Protein AF-A0A3N2KNP1-F1 (afdb_monomer_lite)

Structure (mmCIF, N/CA/C/O backbone):
data_AF-A0A3N2KNP1-F1
#
_entry.id   AF-A0A3N2KNP1-F1
#
loop_
_atom_site.group_PDB
_atom_site.id
_atom_site.type_symbol
_atom_site.label_atom_id
_atom_site.label_alt_id
_atom_site.label_comp_id
_atom_site.label_asym_id
_atom_site.label_entity_id
_atom_site.label_seq_id
_atom_site.pdbx_PDB_ins_code
_atom_site.Cartn_x
_atom_site.Cartn_y
_atom_site.Cartn_z
_atom_site.occupancy
_atom_site.B_iso_or_equiv
_atom_site.auth_seq_id
_atom_site.auth_comp_id
_atom_site.auth_asym_id
_atom_site.auth_atom_id
_atom_site.pdbx_PDB_model_num
ATOM 1 N N . MET A 1 1 ? 12.545 -11.943 14.199 1.00 46.75 1 MET A N 1
ATOM 2 C CA . MET A 1 1 ? 12.130 -10.656 13.603 1.00 46.75 1 MET A CA 1
ATOM 3 C C . MET A 1 1 ? 10.998 -10.947 12.636 1.00 46.75 1 MET A C 1
ATOM 5 O O . MET A 1 1 ? 11.211 -11.742 11.730 1.00 46.75 1 MET A O 1
ATOM 9 N N . SER A 1 2 ? 9.801 -10.406 12.864 1.00 54.44 2 SER A N 1
ATOM 10 C CA . SER A 1 2 ? 8.685 -10.563 11.922 1.00 54.44 2 SER A CA 1
ATOM 11 C C . SER A 1 2 ? 9.034 -9.850 10.617 1.00 54.44 2 SER A C 1
ATOM 13 O O . SER A 1 2 ? 9.501 -8.712 10.657 1.00 54.44 2 SER A O 1
ATOM 15 N N . ARG A 1 3 ? 8.873 -10.528 9.475 1.00 63.00 3 ARG A N 1
ATOM 16 C CA . ARG A 1 3 ? 9.088 -9.915 8.156 1.00 63.00 3 ARG A CA 1
ATOM 17 C C . ARG A 1 3 ? 8.162 -8.697 8.009 1.00 63.00 3 ARG A C 1
ATOM 19 O O . ARG A 1 3 ? 7.024 -8.765 8.480 1.00 63.00 3 ARG A O 1
ATOM 26 N N . PRO A 1 4 ? 8.626 -7.588 7.410 1.00 69.25 4 PRO A N 1
ATOM 27 C CA . PRO A 1 4 ? 7.756 -6.453 7.141 1.00 69.25 4 PRO A CA 1
ATOM 28 C C . PRO A 1 4 ? 6.648 -6.897 6.181 1.00 69.25 4 PRO A C 1
ATOM 30 O O . PRO A 1 4 ? 6.938 -7.429 5.113 1.00 69.25 4 PRO A O 1
ATOM 33 N N . ARG A 1 5 ? 5.391 -6.711 6.594 1.00 86.50 5 ARG A N 1
ATOM 34 C CA . ARG A 1 5 ? 4.223 -6.939 5.737 1.00 86.50 5 ARG A CA 1
ATOM 35 C C . ARG A 1 5 ? 4.097 -5.776 4.762 1.00 86.50 5 ARG A C 1
ATOM 37 O O . ARG A 1 5 ? 4.137 -4.619 5.199 1.00 86.50 5 ARG A O 1
ATOM 44 N N . LEU A 1 6 ? 3.997 -6.097 3.480 1.00 93.50 6 LEU A N 1
ATOM 45 C CA . LEU A 1 6 ? 3.860 -5.149 2.382 1.00 93.50 6 LEU A CA 1
ATOM 46 C C . LEU A 1 6 ? 2.447 -5.250 1.832 1.00 93.50 6 LEU A C 1
ATOM 48 O O . LEU A 1 6 ? 1.860 -6.327 1.833 1.00 93.50 6 LEU A O 1
ATOM 52 N N . PHE A 1 7 ? 1.911 -4.128 1.383 1.00 94.50 7 PHE A N 1
ATOM 53 C CA . PHE A 1 7 ? 0.554 -4.046 0.881 1.00 94.50 7 PHE A CA 1
ATOM 54 C C . PHE A 1 7 ? 0.531 -3.241 -0.408 1.00 94.50 7 PHE A C 1
ATOM 56 O O . PHE A 1 7 ? 1.088 -2.144 -0.469 1.00 94.50 7 PHE A O 1
ATOM 63 N N . SER A 1 8 ? -0.142 -3.777 -1.419 1.00 95.38 8 SER A N 1
ATOM 64 C CA . SER A 1 8 ? -0.558 -3.022 -2.592 1.00 95.38 8 SER A CA 1
ATOM 65 C C . SER A 1 8 ? -1.900 -2.381 -2.287 1.00 95.38 8 SER A C 1
ATOM 67 O O . SER A 1 8 ? -2.896 -3.083 -2.106 1.00 95.38 8 SER A O 1
ATOM 69 N N . VAL A 1 9 ? -1.931 -1.058 -2.186 1.00 94.81 9 VAL A N 1
ATOM 70 C CA . VAL A 1 9 ? -3.080 -0.308 -1.672 1.00 94.81 9 VAL A CA 1
ATOM 71 C C . VAL A 1 9 ? -3.658 0.581 -2.774 1.00 94.81 9 VAL A C 1
ATOM 73 O O . VAL A 1 9 ? -2.888 1.291 -3.417 1.00 94.81 9 VAL A O 1
ATOM 76 N N . PRO A 1 10 ? -4.984 0.591 -3.004 1.00 94.44 10 PRO A N 1
ATOM 77 C CA . PRO A 1 10 ? -5.614 1.534 -3.924 1.00 94.44 10 PRO A CA 1
ATOM 78 C C . PRO A 1 10 ? -5.241 2.989 -3.616 1.00 94.44 10 PRO A C 1
ATOM 80 O O . PRO A 1 10 ? -5.217 3.401 -2.452 1.00 94.44 10 PRO A O 1
ATOM 83 N N . GLU A 1 11 ? -5.008 3.794 -4.654 1.00 92.31 11 GLU A N 1
ATOM 84 C CA . GLU A 1 11 ? -4.600 5.197 -4.502 1.00 92.31 11 GLU A CA 1
ATOM 85 C C . GLU A 1 11 ? -5.591 6.030 -3.671 1.00 92.31 11 GLU A C 1
ATOM 87 O O . GLU A 1 11 ? -5.172 6.927 -2.943 1.00 92.31 11 GLU A O 1
ATOM 92 N N . ALA A 1 12 ? -6.887 5.701 -3.698 1.00 91.44 12 ALA A N 1
ATOM 93 C CA . ALA A 1 12 ? -7.897 6.353 -2.862 1.00 91.44 12 ALA A CA 1
ATOM 94 C C . ALA A 1 12 ? -7.570 6.252 -1.358 1.00 91.44 12 ALA A C 1
ATOM 96 O O . ALA A 1 12 ? -7.530 7.268 -0.667 1.00 91.44 12 ALA A O 1
ATOM 97 N N . ILE A 1 13 ? -7.236 5.051 -0.873 1.00 91.50 13 ILE A N 1
ATOM 98 C CA . ILE A 1 13 ? -6.864 4.816 0.532 1.00 91.50 13 ILE A CA 1
ATOM 99 C C . ILE A 1 13 ? -5.534 5.508 0.848 1.00 91.50 13 ILE A C 1
ATOM 101 O O . ILE A 1 13 ? -5.386 6.158 1.884 1.00 91.50 13 ILE A O 1
ATOM 105 N N . ALA A 1 14 ? -4.557 5.409 -0.058 1.00 90.56 14 ALA A N 1
ATOM 106 C CA . ALA A 1 14 ? -3.274 6.087 0.109 1.00 90.56 14 ALA A CA 1
ATOM 107 C C . ALA A 1 14 ? -3.438 7.618 0.179 1.00 90.56 14 ALA A C 1
ATOM 109 O O . ALA A 1 14 ? -2.728 8.276 0.939 1.00 90.56 14 ALA A O 1
ATOM 110 N N . THR A 1 15 ? -4.393 8.182 -0.566 1.00 90.62 15 THR A N 1
ATOM 111 C CA . THR A 1 15 ? -4.716 9.616 -0.575 1.00 90.62 15 THR A CA 1
ATOM 112 C C . THR A 1 15 ? -5.370 10.049 0.732 1.00 90.62 15 THR A C 1
ATOM 114 O O . THR A 1 15 ? -4.966 11.064 1.296 1.00 90.62 15 THR A O 1
ATOM 117 N N . G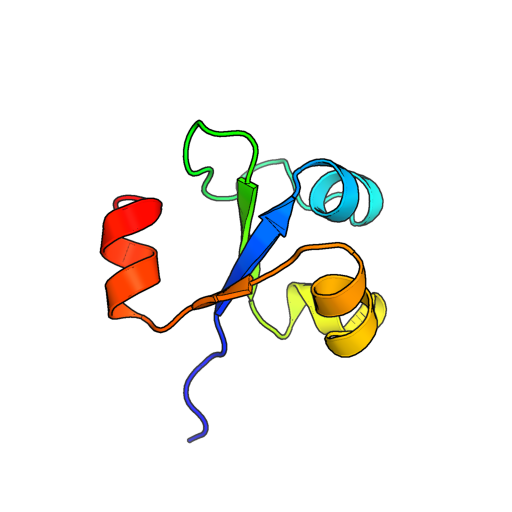LU A 1 16 ? -6.315 9.270 1.270 1.00 90.25 16 GLU A N 1
ATOM 118 C CA . GLU A 1 16 ? -6.915 9.531 2.590 1.00 90.25 16 GLU A CA 1
ATOM 119 C C . GLU A 1 16 ? -5.869 9.570 3.708 1.00 90.25 16 GLU A C 1
ATOM 121 O O . GLU A 1 16 ? -5.966 10.369 4.641 1.00 90.25 16 GLU A O 1
ATOM 126 N N . LEU A 1 17 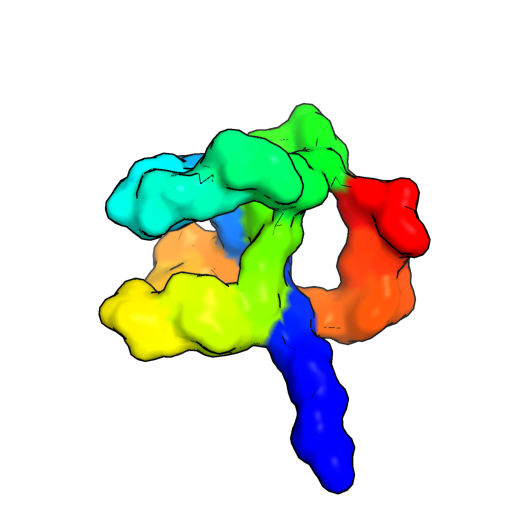? -4.841 8.727 3.594 1.00 87.75 17 LEU A N 1
ATOM 127 C CA . LEU A 1 17 ? -3.724 8.676 4.532 1.00 87.75 17 LEU A CA 1
ATOM 128 C C . LEU A 1 17 ? -2.652 9.735 4.270 1.00 87.75 17 LEU A C 1
ATOM 130 O O . LEU A 1 17 ? -1.714 9.853 5.059 1.00 87.75 17 LEU A O 1
ATOM 134 N N . ASN A 1 18 ? -2.785 10.512 3.194 1.00 88.94 18 ASN A N 1
ATOM 135 C CA . ASN A 1 18 ? -1.779 11.459 2.729 1.00 88.94 18 ASN A CA 1
ATOM 136 C C . ASN A 1 18 ? -0.404 10.789 2.505 1.00 88.94 18 ASN A C 1
ATOM 138 O O . ASN A 1 18 ? 0.646 11.341 2.832 1.00 88.94 18 ASN A O 1
ATOM 142 N N . LEU A 1 19 ? -0.427 9.558 1.984 1.00 85.81 19 LEU A N 1
ATOM 143 C CA . LEU A 1 19 ? 0.727 8.695 1.718 1.00 85.81 19 LEU A CA 1
ATOM 144 C C . LEU A 1 19 ? 0.916 8.439 0.215 1.00 85.81 19 LEU A C 1
ATOM 146 O O . LEU A 1 19 ? 1.330 7.356 -0.185 1.00 85.81 19 LEU A O 1
ATOM 150 N N . THR A 1 20 ? 0.596 9.411 -0.632 1.00 81.19 20 THR A N 1
ATOM 151 C CA . THR A 1 20 ? 0.776 9.311 -2.091 1.00 81.19 20 THR A CA 1
ATOM 152 C C . THR A 1 20 ? 2.078 9.949 -2.559 1.00 81.19 20 THR A C 1
ATOM 154 O O . THR A 1 20 ? 2.765 9.404 -3.428 1.00 81.19 20 THR A O 1
ATOM 157 N N . GLU A 1 21 ? 2.459 11.076 -1.959 1.00 76.19 21 GLU A N 1
ATOM 158 C CA . GLU A 1 21 ? 3.709 11.760 -2.273 1.00 76.19 21 GLU A CA 1
ATOM 159 C C . GLU A 1 21 ? 4.904 10.921 -1.788 1.00 76.19 21 GLU A C 1
ATOM 161 O O . GLU A 1 21 ? 4.966 10.499 -0.633 1.00 76.19 21 GLU A O 1
ATOM 166 N N . LEU A 1 22 ? 5.870 10.679 -2.684 1.00 75.75 22 LEU A N 1
ATOM 167 C CA . LEU A 1 22 ? 7.126 9.952 -2.421 1.00 75.75 22 LEU A CA 1
ATOM 168 C C . LEU A 1 22 ? 6.999 8.436 -2.174 1.00 75.75 22 LEU A C 1
ATOM 170 O O . LEU A 1 22 ? 7.980 7.805 -1.773 1.00 75.75 22 LEU A O 1
ATOM 1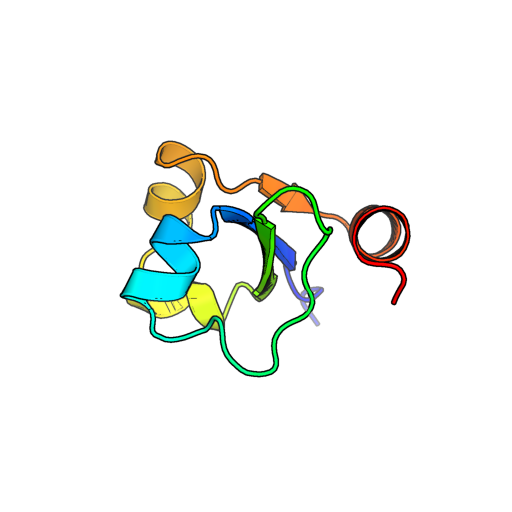74 N N . ARG A 1 23 ? 5.832 7.831 -2.419 1.00 86.56 23 ARG A N 1
ATOM 175 C CA . ARG A 1 23 ? 5.673 6.367 -2.406 1.00 86.56 23 ARG A CA 1
ATOM 176 C C . ARG A 1 23 ? 5.875 5.751 -3.782 1.00 86.56 23 ARG A C 1
ATOM 178 O O . ARG A 1 23 ? 5.821 6.440 -4.796 1.00 86.56 23 ARG A O 1
ATOM 185 N N . THR A 1 24 ? 6.137 4.447 -3.797 1.00 89.94 24 THR A N 1
ATOM 186 C CA . THR A 1 24 ? 6.251 3.682 -5.038 1.00 89.94 24 THR A CA 1
ATOM 187 C C . THR A 1 24 ? 4.863 3.319 -5.547 1.00 89.94 24 THR A C 1
ATOM 189 O O . THR A 1 24 ? 4.035 2.812 -4.789 1.00 89.94 24 THR A O 1
ATOM 192 N N . HIS A 1 25 ? 4.638 3.567 -6.834 1.00 91.50 25 HIS A N 1
ATOM 193 C CA . HIS A 1 25 ? 3.393 3.287 -7.546 1.00 91.50 25 HIS A CA 1
ATOM 194 C C . HIS A 1 25 ? 3.622 2.175 -8.567 1.00 91.50 25 HIS A C 1
ATOM 196 O O . HIS A 1 25 ? 4.705 2.096 -9.145 1.00 91.50 25 HIS A O 1
ATOM 202 N N . ASP A 1 26 ? 2.610 1.347 -8.810 1.00 88.06 26 ASP A N 1
ATOM 203 C CA . ASP A 1 26 ? 2.653 0.280 -9.825 1.00 88.06 26 ASP A CA 1
ATOM 204 C C . ASP A 1 26 ? 2.269 0.768 -11.237 1.00 88.06 26 ASP A C 1
ATOM 206 O O . ASP A 1 26 ? 2.300 0.011 -12.203 1.00 88.06 26 ASP A O 1
ATOM 210 N N . GLY A 1 27 ? 1.879 2.042 -11.370 1.00 83.38 27 GLY A N 1
ATOM 211 C CA . GLY A 1 27 ? 1.382 2.623 -12.621 1.00 83.38 27 GLY A CA 1
ATOM 212 C C . GLY A 1 27 ? -0.054 2.217 -12.989 1.00 83.38 27 GLY A C 1
ATOM 213 O O . GLY A 1 27 ? -0.589 2.734 -13.968 1.00 83.38 27 GLY A O 1
ATOM 214 N N . ALA A 1 28 ? -0.696 1.355 -12.196 1.00 87.19 28 ALA A N 1
ATOM 215 C CA . ALA A 1 28 ? -2.087 0.920 -12.334 1.00 87.19 28 ALA A CA 1
ATOM 216 C C . ALA A 1 28 ? -3.020 1.559 -11.284 1.00 87.19 28 ALA A C 1
ATOM 218 O O . ALA A 1 28 ? -4.178 1.160 -11.152 1.00 87.19 28 ALA A O 1
ATOM 219 N N . GLY A 1 29 ? -2.533 2.570 -10.555 1.00 88.81 29 GLY A N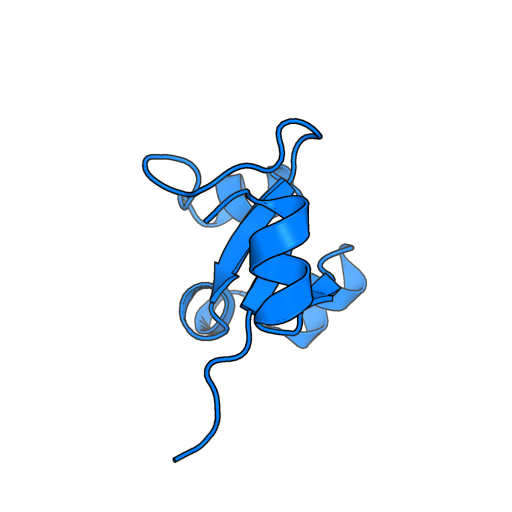 1
ATOM 220 C CA . GLY A 1 29 ? -3.295 3.281 -9.525 1.00 88.81 29 GLY A CA 1
ATOM 221 C C . GLY A 1 29 ? -3.225 2.622 -8.147 1.00 88.81 29 GLY A C 1
ATOM 222 O O . GLY A 1 29 ? -4.142 2.787 -7.336 1.00 88.81 29 GLY A O 1
ATOM 223 N N . ARG A 1 30 ? -2.163 1.856 -7.868 1.00 93.88 30 ARG A N 1
ATOM 224 C CA . ARG A 1 30 ? -1.897 1.297 -6.541 1.00 93.88 30 ARG A CA 1
ATOM 225 C C . ARG A 1 30 ? -0.553 1.774 -6.009 1.00 93.88 30 ARG A C 1
ATOM 227 O O . ARG A 1 30 ? 0.391 2.049 -6.750 1.00 93.88 30 ARG A O 1
ATOM 234 N N . VAL A 1 31 ? -0.480 1.852 -4.688 1.00 94.50 31 VAL A N 1
ATOM 235 C CA . VAL A 1 31 ? 0.642 2.386 -3.923 1.00 94.50 31 VAL A CA 1
ATOM 236 C C . VAL A 1 31 ? 1.166 1.307 -2.990 1.00 94.50 31 VAL A C 1
ATOM 238 O O . VAL A 1 31 ? 0.394 0.644 -2.293 1.00 94.50 31 VAL A O 1
ATOM 241 N N . LEU A 1 32 ? 2.486 1.145 -2.945 1.00 94.44 32 LEU A N 1
ATOM 242 C CA . LEU A 1 32 ? 3.127 0.219 -2.022 1.00 94.44 32 LEU A CA 1
ATOM 243 C C . LEU A 1 32 ? 3.219 0.842 -0.626 1.00 94.44 32 LEU A C 1
ATOM 245 O O . LEU A 1 32 ? 3.969 1.798 -0.399 1.00 94.44 32 LEU A O 1
ATOM 249 N N . LEU A 1 33 ? 2.500 0.257 0.329 1.00 93.19 33 LEU A N 1
ATOM 250 C CA . LEU A 1 33 ? 2.521 0.650 1.735 1.00 93.19 33 LEU A CA 1
ATOM 251 C C . LEU A 1 33 ? 2.997 -0.499 2.626 1.00 93.19 33 LEU A C 1
ATOM 253 O O . LEU A 1 33 ? 2.862 -1.679 2.312 1.00 93.19 33 LEU A O 1
ATOM 257 N N . SER A 1 34 ? 3.570 -0.153 3.773 1.00 91.94 34 SER A N 1
ATOM 258 C CA . SER A 1 34 ? 3.926 -1.123 4.805 1.00 91.94 34 SER A CA 1
ATOM 259 C C . SER A 1 34 ? 2.786 -1.302 5.806 1.00 91.94 34 SER A C 1
ATOM 261 O O . SER A 1 34 ? 1.961 -0.411 6.005 1.00 91.94 34 SER A O 1
ATOM 263 N N . GLY A 1 35 ? 2.788 -2.404 6.556 1.00 90.81 35 GLY A N 1
ATOM 264 C CA . GLY A 1 35 ? 1.827 -2.584 7.652 1.00 90.81 35 GLY A CA 1
ATOM 265 C C . GLY A 1 35 ? 1.879 -1.490 8.732 1.00 90.81 35 GLY A C 1
ATOM 266 O O . GLY A 1 35 ? 0.914 -1.319 9.469 1.00 90.81 35 GLY A O 1
ATOM 267 N N . ARG A 1 36 ? 2.981 -0.730 8.833 1.00 90.06 36 ARG A N 1
ATOM 268 C CA . ARG A 1 36 ? 3.079 0.425 9.739 1.00 90.06 36 ARG A CA 1
ATOM 269 C C . ARG A 1 36 ? 2.306 1.631 9.211 1.00 90.06 36 ARG A C 1
ATOM 271 O O . ARG A 1 36 ? 1.712 2.351 10.006 1.00 90.06 36 ARG A O 1
ATOM 278 N N . ASP A 1 37 ? 2.310 1.825 7.899 1.00 90.62 37 ASP A N 1
ATOM 279 C CA . ASP A 1 37 ? 1.580 2.904 7.234 1.00 90.62 37 ASP A CA 1
ATOM 280 C C . ASP A 1 37 ? 0.066 2.724 7.406 1.00 90.62 37 ASP A C 1
ATOM 282 O O . ASP A 1 37 ? -0.652 3.673 7.705 1.00 90.62 37 ASP A O 1
ATOM 286 N N . LEU A 1 38 ? -0.400 1.474 7.334 1.00 90.06 38 LEU A N 1
ATOM 287 C CA . LEU A 1 38 ? -1.804 1.112 7.536 1.00 90.06 38 LEU A CA 1
ATOM 288 C C . LEU A 1 38 ? -2.204 0.953 9.011 1.00 90.06 38 LEU A C 1
ATOM 290 O O . LEU A 1 38 ? -3.366 0.679 9.294 1.00 90.06 38 LEU A O 1
ATOM 294 N N . ALA A 1 39 ? -1.290 1.122 9.973 1.00 88.12 39 ALA A N 1
ATOM 295 C CA . ALA A 1 39 ? -1.580 0.830 11.380 1.00 88.12 39 ALA A CA 1
ATOM 296 C C . ALA A 1 39 ? -2.699 1.709 11.964 1.00 88.12 39 ALA A C 1
ATOM 298 O O . ALA A 1 39 ? -3.480 1.237 12.785 1.00 88.12 39 ALA A O 1
ATOM 299 N N . ILE A 1 40 ? -2.777 2.974 11.538 1.00 85.88 40 ILE A N 1
ATOM 300 C CA . ILE A 1 40 ? -3.815 3.924 11.976 1.00 85.88 40 ILE A CA 1
ATOM 301 C C . ILE A 1 40 ? -5.118 3.711 11.192 1.00 85.88 40 ILE A C 1
ATOM 303 O O . ILE A 1 40 ? -6.199 3.900 11.741 1.00 85.88 40 ILE A O 1
ATOM 307 N N . TYR A 1 41 ? -5.018 3.290 9.930 1.00 89.19 41 TYR A N 1
ATOM 308 C CA . TYR A 1 41 ? -6.171 3.009 9.074 1.00 89.19 41 TYR A CA 1
ATOM 309 C C . TYR A 1 41 ? -6.886 1.701 9.447 1.00 89.19 41 TYR A C 1
ATOM 311 O O . TYR A 1 41 ? -8.107 1.600 9.355 1.00 89.19 41 TYR A O 1
ATOM 319 N N . GLY A 1 42 ? -6.113 0.713 9.901 1.00 92.75 42 GLY A N 1
ATOM 320 C CA . GLY A 1 42 ? -6.546 -0.660 10.125 1.00 92.75 42 GLY A CA 1
ATOM 321 C C . GLY A 1 42 ? -6.234 -1.541 8.916 1.00 92.75 42 GLY A C 1
ATOM 322 O O . GLY A 1 42 ? -6.680 -1.269 7.806 1.00 92.75 42 GLY A O 1
ATOM 323 N N . ILE A 1 43 ? -5.477 -2.622 9.140 1.00 91.38 43 ILE A N 1
ATOM 324 C CA . ILE A 1 43 ? -5.113 -3.573 8.076 1.00 91.38 43 ILE A CA 1
ATOM 325 C C . ILE A 1 43 ? -6.364 -4.269 7.531 1.00 91.38 43 ILE A C 1
ATOM 327 O O . ILE A 1 43 ? -6.547 -4.299 6.322 1.00 91.38 43 ILE A O 1
ATOM 331 N N . ASP A 1 44 ? -7.244 -4.760 8.406 1.00 93.69 44 ASP A N 1
ATOM 332 C CA . ASP A 1 44 ? -8.459 -5.474 7.986 1.00 93.69 44 ASP A CA 1
ATOM 333 C C . ASP A 1 44 ? -9.380 -4.575 7.153 1.00 93.69 44 ASP A C 1
ATOM 335 O O . ASP A 1 44 ? -9.876 -4.984 6.110 1.00 93.69 44 ASP A O 1
ATOM 339 N N . LYS A 1 45 ? -9.516 -3.305 7.558 1.00 93.88 45 LYS A N 1
ATOM 340 C CA . LYS A 1 45 ? -10.259 -2.301 6.793 1.00 93.88 45 LYS A CA 1
ATOM 341 C C . LYS A 1 45 ? -9.634 -2.068 5.415 1.00 93.88 45 LYS A C 1
ATOM 343 O O . LYS A 1 45 ? -10.348 -2.023 4.423 1.00 93.88 45 LYS A O 1
ATOM 348 N N . ALA A 1 46 ? -8.307 -1.932 5.342 1.00 92.75 46 ALA A N 1
ATOM 349 C CA . ALA A 1 46 ? -7.621 -1.770 4.062 1.00 92.75 46 ALA A CA 1
ATOM 350 C C . ALA A 1 46 ? -7.870 -2.965 3.135 1.00 92.75 46 ALA A C 1
ATOM 352 O O . ALA A 1 46 ? -8.123 -2.757 1.953 1.00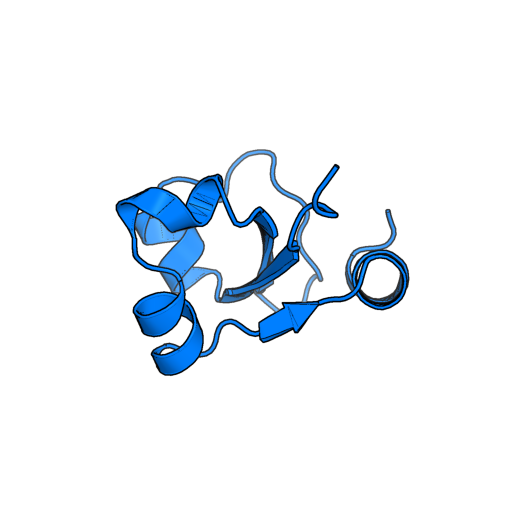 92.75 46 ALA A O 1
ATOM 353 N N . LEU A 1 47 ? -7.818 -4.194 3.660 1.00 93.81 47 LEU A N 1
ATOM 354 C CA . LEU A 1 47 ? -8.087 -5.413 2.893 1.00 93.81 47 LEU A CA 1
ATOM 355 C C . LEU A 1 47 ? -9.538 -5.456 2.385 1.00 93.81 47 LEU A C 1
ATOM 357 O O . LEU A 1 47 ? -9.754 -5.724 1.205 1.00 93.81 47 LEU A O 1
ATOM 361 N N . ASP A 1 48 ? -10.515 -5.116 3.231 1.00 96.00 48 ASP A N 1
ATOM 362 C CA . ASP A 1 48 ? -11.934 -5.034 2.843 1.00 96.00 48 ASP A CA 1
ATOM 363 C C . ASP A 1 48 ? -12.187 -3.974 1.755 1.00 96.00 48 ASP A C 1
ATOM 365 O O . ASP A 1 48 ? -13.046 -4.154 0.891 1.00 96.00 48 ASP A O 1
ATOM 369 N N . GLU A 1 49 ? -11.416 -2.884 1.760 1.00 94.44 49 GLU A N 1
ATOM 370 C CA . GLU A 1 49 ? -11.485 -1.808 0.762 1.00 94.44 49 GLU A CA 1
ATOM 371 C C . GLU A 1 49 ? -10.579 -2.044 -0.465 1.00 94.44 49 GLU A C 1
ATOM 373 O O . GLU A 1 49 ? -10.444 -1.179 -1.334 1.00 94.44 49 GLU A O 1
ATOM 378 N N . GLY A 1 50 ? -9.997 -3.241 -0.586 1.00 92.50 50 GLY A N 1
ATOM 379 C CA . GLY A 1 50 ? -9.312 -3.700 -1.794 1.00 92.50 50 GLY A CA 1
ATOM 380 C C . GLY A 1 50 ? -7.792 -3.569 -1.775 1.00 92.50 50 GLY A C 1
ATOM 381 O O . GLY A 1 50 ? -7.172 -3.635 -2.840 1.00 92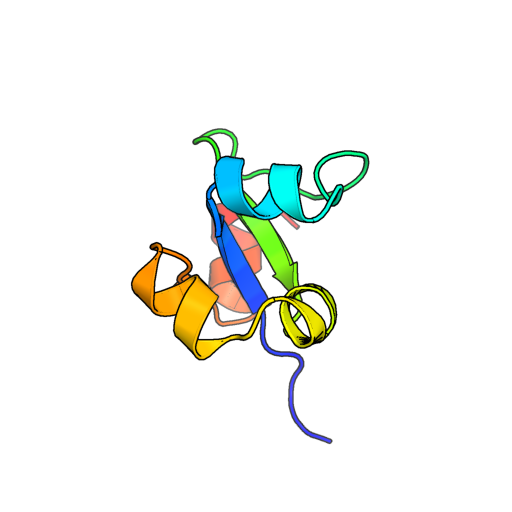.50 50 GLY A O 1
ATOM 382 N N . ALA A 1 51 ? -7.171 -3.381 -0.609 1.00 93.56 51 ALA A N 1
ATOM 383 C CA . ALA A 1 51 ? -5.739 -3.607 -0.440 1.00 93.56 51 ALA A CA 1
ATOM 384 C C . ALA A 1 51 ? -5.409 -5.104 -0.506 1.00 93.56 51 ALA A C 1
ATOM 386 O O . ALA A 1 51 ? -6.213 -5.958 -0.144 1.00 93.56 51 ALA A O 1
ATOM 387 N N . GLU A 1 52 ? -4.189 -5.414 -0.928 1.00 94.75 52 GLU A N 1
ATOM 388 C CA . GLU A 1 52 ? -3.703 -6.788 -1.050 1.00 94.75 52 GLU A CA 1
ATOM 389 C C . GLU A 1 52 ? -2.377 -6.923 -0.310 1.00 94.75 52 GLU A C 1
ATOM 391 O O . GLU A 1 52 ? -1.494 -6.078 -0.467 1.00 94.75 52 GLU A O 1
ATOM 396 N N . GLU A 1 53 ? -2.234 -7.965 0.510 1.00 94.19 53 GLU A N 1
ATOM 397 C CA . GLU A 1 53 ? -0.953 -8.285 1.141 1.00 94.19 53 GLU A CA 1
ATOM 398 C C . GLU A 1 53 ? -0.019 -8.911 0.105 1.00 94.19 53 GLU A C 1
ATOM 400 O O . GLU A 1 53 ? -0.388 -9.859 -0.583 1.00 94.19 53 GLU A O 1
ATOM 405 N N . LEU A 1 54 ? 1.197 -8.377 0.016 1.00 92.50 54 LEU A N 1
ATOM 406 C CA . LEU A 1 54 ? 2.231 -8.843 -0.893 1.00 92.50 54 LEU A CA 1
ATOM 407 C C . LEU A 1 54 ? 3.394 -9.453 -0.120 1.00 92.50 54 LEU A C 1
ATOM 409 O O . LEU A 1 54 ? 3.862 -8.932 0.901 1.00 92.50 54 LEU A O 1
ATOM 413 N N . SER A 1 55 ? 3.936 -10.529 -0.673 1.00 90.50 55 SER A N 1
ATOM 414 C CA . SER A 1 55 ? 5.274 -10.985 -0.339 1.00 90.50 55 SER A CA 1
ATOM 415 C C . SER A 1 55 ? 6.338 -9.998 -0.855 1.00 90.50 55 SER A C 1
ATOM 417 O O . SER A 1 55 ? 6.086 -9.194 -1.758 1.00 90.50 55 SER A O 1
ATOM 419 N N . PRO A 1 56 ? 7.568 -10.045 -0.310 1.00 88.69 56 PRO A N 1
ATOM 420 C CA . PRO A 1 56 ? 8.665 -9.219 -0.807 1.00 88.69 56 PRO A CA 1
ATOM 421 C C . PRO A 1 56 ? 8.990 -9.439 -2.284 1.00 88.69 56 PRO A C 1
ATOM 423 O O . PRO A 1 56 ? 9.459 -8.508 -2.928 1.00 88.69 56 PRO A O 1
ATOM 426 N N . ASP A 1 57 ? 8.783 -10.648 -2.804 1.00 90.44 57 ASP A N 1
ATOM 427 C CA . ASP A 1 57 ? 9.085 -10.968 -4.198 1.00 90.44 57 ASP A CA 1
ATOM 428 C C . ASP A 1 57 ? 8.009 -10.391 -5.132 1.00 90.44 57 ASP A C 1
ATOM 430 O O . ASP A 1 57 ? 8.355 -9.692 -6.082 1.00 90.44 57 ASP A O 1
ATOM 434 N N . GLU A 1 58 ? 6.724 -10.526 -4.786 1.00 91.50 58 GLU A N 1
ATOM 435 C CA . GLU A 1 58 ? 5.617 -9.899 -5.532 1.00 91.50 58 GLU A CA 1
ATOM 436 C C . GLU A 1 58 ? 5.731 -8.369 -5.550 1.00 91.50 58 GLU A C 1
ATOM 438 O O . GLU A 1 58 ? 5.509 -7.730 -6.577 1.00 91.50 58 GLU A O 1
ATOM 443 N N . ALA A 1 59 ? 6.133 -7.761 -4.429 1.00 90.12 59 ALA A N 1
ATOM 444 C CA . ALA A 1 59 ? 6.332 -6.317 -4.364 1.00 90.12 59 ALA A CA 1
ATOM 445 C C . ALA A 1 59 ? 7.427 -5.836 -5.330 1.00 90.12 59 ALA A C 1
ATOM 447 O O . ALA A 1 59 ? 7.265 -4.791 -5.955 1.00 90.12 59 ALA A O 1
ATOM 448 N N . LYS A 1 60 ? 8.519 -6.593 -5.491 1.00 90.50 60 LYS A N 1
ATOM 449 C CA . LYS A 1 60 ? 9.577 -6.256 -6.458 1.00 90.50 60 LYS A CA 1
ATOM 450 C C . LYS A 1 60 ? 9.100 -6.388 -7.897 1.00 90.50 60 LYS A C 1
ATOM 452 O O . LYS A 1 60 ? 9.456 -5.558 -8.728 1.00 90.50 60 LYS A O 1
ATOM 457 N N . GLU A 1 61 ? 8.304 -7.412 -8.191 1.00 91.12 61 GLU A N 1
ATOM 458 C CA . GLU A 1 61 ? 7.767 -7.635 -9.534 1.00 91.12 61 GLU A CA 1
ATOM 459 C C . GLU A 1 61 ? 6.769 -6.546 -9.942 1.00 91.12 61 GLU A C 1
ATOM 461 O O . GLU A 1 61 ? 6.876 -6.017 -11.045 1.00 91.12 61 GLU A O 1
ATOM 466 N N . ILE A 1 62 ? 5.842 -6.181 -9.051 1.00 89.44 62 ILE A N 1
ATOM 467 C CA . ILE A 1 62 ? 4.763 -5.221 -9.334 1.00 89.44 62 ILE A CA 1
ATOM 468 C C . ILE A 1 62 ? 5.270 -3.774 -9.315 1.00 89.44 62 ILE A C 1
ATOM 470 O O . ILE A 1 62 ? 4.909 -2.975 -10.173 1.00 89.44 62 ILE A O 1
ATOM 474 N N . PHE A 1 63 ? 6.099 -3.421 -8.329 1.00 89.19 63 PHE A N 1
ATOM 475 C CA . PHE A 1 63 ? 6.516 -2.035 -8.093 1.00 89.19 63 PHE A CA 1
ATOM 476 C C . PHE A 1 63 ? 7.927 -1.721 -8.605 1.00 89.19 63 PHE A C 1
ATOM 478 O O . PHE A 1 63 ? 8.383 -0.588 -8.460 1.00 89.19 63 PHE A O 1
ATOM 485 N N . HIS A 1 64 ? 8.609 -2.696 -9.213 1.00 86.31 64 HIS A N 1
ATOM 486 C CA . HIS A 1 64 ? 9.934 -2.542 -9.822 1.00 86.31 64 HIS A CA 1
ATOM 487 C C . HIS A 1 64 ? 11.002 -1.957 -8.870 1.00 86.31 64 HIS A C 1
ATOM 489 O O . HIS A 1 64 ? 11.761 -1.062 -9.253 1.00 86.31 64 HIS A O 1
ATOM 495 N N . ILE A 1 65 ? 11.053 -2.470 -7.632 1.00 80.31 65 ILE A N 1
ATOM 496 C CA . ILE A 1 65 ? 11.986 -2.057 -6.558 1.00 80.31 65 ILE A CA 1
ATOM 497 C C . ILE A 1 65 ? 13.078 -3.081 -6.241 1.00 80.31 65 ILE A C 1
ATOM 499 O O . ILE A 1 65 ? 12.903 -4.281 -6.550 1.00 80.31 65 ILE A O 1
#

pLDDT: mean 88.27, std 8.93, range [46.75, 96.0]

Secondary structure (DSSP, 8-state):
-PPPPEEEEEHHHHHHTT--TT--B-SSSEEEEETTGGGTT-HHHHHHTT-EEE-HHHHHHHH--

Sequence (65 aa):
MSRPRLFSVPEAIATELNLTELRTHDGAGRVLLSGRDLAIYGIDKALDEGAEELSPDEAKEIFHI

Radius of gyration: 10.77 Å; chains: 1; bounding box: 24×23×26 Å

Foldseek 3Di:
DDDWKKKWFALVVCVVLVNPPPFFDLVPRTTIDTPVSCVVVDPVNRVVVPMDTDDPVVCCVRRVD